Protein AF-A0A4U7MXR4-F1 (afdb_monomer)

Radius of gyration: 29.47 Å; Cα contacts (8 Å, |Δi|>4): 189; chains: 1; bounding box: 68×46×87 Å

Mean predicted aligned error: 6.5 Å

Foldseek 3Di:
DQQPFAAPDAADDPVRLVVSLVVVVCVPDPPVRQVVCVVVVPPVSVVVVVVSVVSSVVNVVSNVLNVLLVLLVVLVVLLPDDQLQAWAAFDWDWDFPVDADPVRHTDIDIDGPDHTTHHDDQWDWDFDADPVPRDTPGIDIDGDVSNVVSVVSNVVSVVSNVPRDPVSVVD

Organism: NCBI:txid420403

Nearest PDB structures (foldseek):
  8woe-assembly1_BF  TM=2.562E-01  e=6.616E-01  Salmonella enterica subsp. enterica serovar Typhimurium str. LT2
  7ztb-assembly2_B  TM=1.987E-01  e=6.582E+00  Salmonella

pLDDT: mean 94.37, std 5.17, range [63.72, 98.75]

Sequence (171 aa):
MTIFIQKGDAPMSVRQAVKRGLRYFEAQKQQYLREAGLLTDDADYKAWAAQWLSDNAVNGANNQFNHQLAAYRAALARLAQYRSATGRALVTQERDTGALDDSGNPVTETVVVQPAIAPLPAEIEQAIILPETGAQTGTEMVANPAIVQDEAERAAAQAVIDATPPEVKAF

Solvent-accessible surface area (backbone atoms only — not comparable to full-atom values): 9842 Å² total; per-residue (Å²): 138,74,64,83,47,53,77,80,46,83,56,63,54,69,69,55,49,50,56,52,49,50,53,56,54,56,73,73,45,59,68,69,63,52,57,50,26,67,75,68,70,32,65,68,50,51,52,51,53,53,50,52,53,53,27,47,52,49,25,50,51,21,35,51,50,14,43,51,40,52,52,38,53,52,22,52,57,58,60,71,46,72,50,54,68,64,25,41,71,67,38,70,43,80,37,76,70,84,44,63,46,101,86,69,45,77,37,66,44,81,40,79,78,38,77,59,39,77,44,51,65,71,53,40,82,41,77,40,63,41,87,93,75,66,46,74,81,52,69,45,81,40,72,25,64,69,40,57,48,49,53,52,55,42,50,53,26,50,53,48,52,70,71,49,53,68,77,53,76,74,106

Secondary structure (DSSP, 8-state):
------TTSPPPPHHHHHHHHHHHHHHHS-HHHHHHHHHTT-HHHHHHHHHHHHHHHHHHHHHHHHHHHHHHHHHHHHHHSPPTTT-B--EEEEEEEEEE-TTSPEEEEEEEEE--BPPPPSEEEEEEE-TTT--EEEEEEEE-HHHHHHHHHHHHHHHHHHHS-HHHHT-

Structure (mmCIF, N/CA/C/O backbone):
data_AF-A0A4U7MXR4-F1
#
_entry.id   AF-A0A4U7MXR4-F1
#
loop_
_atom_site.group_PDB
_atom_site.id
_atom_site.type_symbol
_atom_site.label_atom_id
_atom_site.label_alt_id
_atom_site.label_comp_id
_atom_site.label_asym_id
_atom_site.label_entity_id
_atom_site.label_seq_id
_atom_site.pdbx_PDB_ins_code
_atom_site.Cartn_x
_atom_site.Cartn_y
_atom_site.Cartn_z
_atom_site.occupancy
_atom_site.B_iso_or_equiv
_atom_site.auth_seq_id
_atom_site.auth_comp_id
_atom_site.auth_asym_id
_atom_site.auth_atom_id
_atom_site.pdbx_PDB_model_num
ATOM 1 N N . MET A 1 1 ? 20.725 7.455 -22.707 1.00 63.72 1 MET A N 1
ATOM 2 C CA . MET A 1 1 ? 20.160 6.695 -21.573 1.00 63.72 1 MET A CA 1
ATOM 3 C C . MET A 1 1 ? 18.661 6.941 -21.526 1.00 63.72 1 MET A C 1
ATOM 5 O O . MET A 1 1 ? 18.248 8.094 -21.575 1.00 63.72 1 MET A O 1
ATOM 9 N N . THR A 1 2 ? 17.861 5.878 -21.536 1.00 85.38 2 THR A N 1
ATOM 10 C CA . THR A 1 2 ? 16.385 5.897 -21.645 1.00 85.38 2 THR A CA 1
ATOM 11 C C . THR A 1 2 ? 15.703 5.319 -20.412 1.00 85.38 2 THR A C 1
ATOM 13 O O . THR A 1 2 ? 14.502 5.074 -20.409 1.00 85.38 2 THR A O 1
ATOM 16 N N . ILE A 1 3 ? 16.456 5.142 -19.329 1.00 94.25 3 ILE A N 1
ATOM 17 C CA . ILE A 1 3 ? 15.901 4.803 -18.024 1.00 94.25 3 ILE A CA 1
ATOM 18 C C . ILE A 1 3 ? 15.203 6.053 -17.474 1.00 94.25 3 ILE A C 1
ATOM 20 O O . ILE A 1 3 ? 15.847 7.059 -17.179 1.00 94.25 3 ILE A O 1
ATOM 24 N N . PHE A 1 4 ? 13.878 6.002 -17.377 1.00 94.62 4 PHE A N 1
ATOM 25 C CA . PHE A 1 4 ? 13.016 7.107 -16.949 1.00 94.62 4 PHE A CA 1
ATOM 26 C C . PHE A 1 4 ? 12.129 6.761 -15.747 1.00 94.62 4 PHE A C 1
ATOM 28 O O . PHE A 1 4 ? 11.373 7.624 -15.294 1.00 94.62 4 PHE A O 1
ATOM 35 N N . ILE A 1 5 ? 12.201 5.522 -15.256 1.00 97.00 5 ILE A N 1
ATOM 36 C CA . ILE A 1 5 ? 11.582 5.076 -14.005 1.00 97.00 5 ILE A CA 1
ATOM 37 C C . ILE A 1 5 ? 12.710 4.677 -13.060 1.00 97.00 5 ILE A C 1
ATOM 39 O O . ILE A 1 5 ? 13.527 3.828 -13.415 1.00 97.00 5 ILE A O 1
ATOM 43 N N . GLN A 1 6 ? 12.752 5.274 -11.874 1.00 97.44 6 GLN A N 1
ATOM 44 C CA . GLN A 1 6 ? 13.706 4.948 -10.816 1.00 97.44 6 GLN A CA 1
ATOM 45 C C . GLN A 1 6 ? 13.007 4.205 -9.672 1.00 97.44 6 GLN A C 1
ATOM 47 O O . GLN A 1 6 ? 11.794 4.329 -9.487 1.00 97.44 6 GLN A O 1
ATOM 52 N N . LYS A 1 7 ? 13.764 3.420 -8.894 1.00 97.88 7 LYS A N 1
ATOM 53 C CA . LYS A 1 7 ? 13.247 2.824 -7.652 1.00 97.88 7 LYS A CA 1
ATOM 54 C C . LYS A 1 7 ? 12.862 3.941 -6.671 1.00 97.88 7 LYS A C 1
ATOM 56 O O . LYS A 1 7 ? 13.639 4.867 -6.460 1.00 97.88 7 LYS A O 1
ATOM 61 N N . GLY A 1 8 ? 11.674 3.845 -6.083 1.00 96.81 8 GLY A N 1
ATOM 62 C CA . GLY A 1 8 ? 11.098 4.851 -5.188 1.00 96.81 8 GLY A CA 1
ATOM 63 C C . GLY A 1 8 ? 10.146 5.847 -5.854 1.00 96.81 8 GLY A C 1
ATOM 64 O O . GLY A 1 8 ? 9.440 6.554 -5.135 1.00 96.81 8 GLY A O 1
ATOM 65 N N . ASP A 1 9 ? 10.077 5.886 -7.189 1.00 97.81 9 ASP A N 1
ATOM 66 C CA . ASP A 1 9 ? 9.072 6.689 -7.892 1.00 97.81 9 ASP A CA 1
ATOM 67 C C . ASP A 1 9 ? 7.648 6.180 -7.603 1.00 97.81 9 ASP A C 1
ATOM 69 O O . ASP A 1 9 ? 7.425 5.023 -7.235 1.00 97.81 9 ASP A O 1
ATOM 73 N N . ALA A 1 10 ? 6.649 7.033 -7.847 1.00 97.25 10 ALA A N 1
ATOM 74 C CA . ALA A 1 10 ? 5.262 6.585 -7.867 1.00 97.25 10 ALA A CA 1
ATOM 75 C C . ALA A 1 10 ? 5.063 5.517 -8.967 1.00 97.25 10 ALA A C 1
ATOM 77 O O . ALA A 1 10 ? 5.505 5.723 -10.105 1.00 97.25 10 ALA A O 1
ATOM 78 N N . PRO A 1 11 ? 4.388 4.391 -8.669 1.00 97.50 11 PRO A N 1
ATOM 79 C CA . PRO A 1 11 ? 4.176 3.340 -9.651 1.00 97.50 11 PRO A CA 1
ATOM 80 C C . PRO A 1 11 ? 3.327 3.840 -10.823 1.00 97.50 11 PRO A C 1
ATOM 82 O O . PRO A 1 11 ? 2.319 4.527 -10.651 1.00 97.50 11 PRO A O 1
ATOM 85 N N . MET A 1 12 ? 3.718 3.462 -12.036 1.00 97.62 12 MET A N 1
ATOM 86 C CA . MET A 1 12 ? 3.007 3.804 -13.263 1.00 97.62 12 MET A CA 1
ATOM 87 C C . MET A 1 12 ? 2.163 2.621 -13.738 1.00 97.62 12 MET A C 1
ATOM 89 O O . MET A 1 12 ? 2.590 1.462 -13.693 1.00 97.62 12 MET A O 1
ATOM 93 N N . SER A 1 13 ? 0.979 2.902 -14.282 1.00 97.12 13 SER A N 1
ATOM 94 C CA . SER A 1 13 ? 0.257 1.909 -15.084 1.00 97.12 13 SER A CA 1
ATOM 95 C C . SER A 1 13 ? 1.034 1.574 -16.361 1.00 97.12 13 SER A C 1
ATOM 97 O O . SER A 1 13 ? 1.795 2.398 -16.879 1.00 97.12 13 SER A O 1
ATOM 99 N N . VAL A 1 14 ? 0.773 0.395 -16.933 1.00 93.12 14 VAL A N 1
ATOM 100 C CA . VAL A 1 14 ? 1.383 -0.045 -18.202 1.00 93.12 14 VAL A CA 1
ATOM 101 C C . VAL A 1 14 ? 1.190 1.004 -19.300 1.00 93.12 14 VAL A C 1
ATOM 103 O O . VAL A 1 14 ? 2.143 1.380 -19.976 1.00 93.12 14 VAL A O 1
ATOM 106 N N . ARG A 1 15 ? -0.021 1.561 -19.434 1.00 96.31 15 ARG A N 1
ATOM 107 C CA . ARG A 1 15 ? -0.318 2.594 -20.438 1.00 96.31 15 ARG A CA 1
ATOM 108 C C . ARG A 1 15 ? 0.520 3.857 -20.235 1.00 96.31 15 ARG A C 1
ATOM 110 O O . ARG A 1 15 ? 1.004 4.427 -21.211 1.00 96.31 15 ARG A O 1
ATOM 117 N N . GLN A 1 16 ? 0.683 4.313 -18.993 1.00 97.12 16 GLN A N 1
ATOM 118 C CA . GLN A 1 16 ? 1.499 5.493 -18.699 1.00 97.12 16 GLN A CA 1
ATOM 119 C C . GLN A 1 16 ? 2.979 5.228 -18.996 1.00 97.12 16 GLN A C 1
ATOM 121 O O . GLN A 1 16 ? 3.623 6.074 -19.617 1.00 97.12 16 GLN A O 1
ATOM 126 N N . ALA A 1 17 ? 3.500 4.063 -18.597 1.00 95.31 17 ALA A N 1
ATOM 127 C CA . ALA A 1 17 ? 4.885 3.673 -18.853 1.00 95.31 17 ALA A CA 1
ATOM 128 C C . ALA A 1 17 ? 5.168 3.576 -20.361 1.00 95.31 17 ALA A C 1
ATOM 130 O O . ALA A 1 17 ? 6.127 4.178 -20.836 1.00 95.31 17 ALA A O 1
ATOM 131 N N . VAL A 1 18 ? 4.279 2.932 -21.130 1.00 92.81 18 VAL A N 1
ATOM 132 C CA . VAL A 1 18 ? 4.374 2.840 -22.598 1.00 92.81 18 VAL A CA 1
ATOM 133 C C . VAL A 1 18 ? 4.332 4.222 -23.239 1.00 92.81 18 VAL A C 1
ATOM 135 O O . VAL A 1 18 ? 5.204 4.556 -24.033 1.00 92.81 18 VAL A O 1
ATOM 138 N N . LYS A 1 19 ? 3.362 5.067 -22.867 1.00 95.25 19 LYS A N 1
ATOM 139 C CA . LYS A 1 19 ? 3.251 6.428 -23.414 1.00 95.25 19 LYS A CA 1
ATOM 140 C C . LYS A 1 19 ? 4.506 7.256 -23.137 1.00 95.25 19 LYS A C 1
ATOM 142 O O . LYS A 1 19 ? 4.942 8.016 -23.997 1.00 95.25 19 LYS A O 1
ATOM 147 N N . ARG A 1 20 ? 5.080 7.136 -21.938 1.00 94.38 20 ARG A N 1
ATOM 148 C CA . ARG A 1 20 ? 6.315 7.837 -21.573 1.00 94.38 20 ARG A CA 1
ATOM 149 C C . ARG A 1 20 ? 7.511 7.283 -22.346 1.00 94.38 20 ARG A C 1
ATOM 151 O O . ARG A 1 20 ? 8.253 8.077 -22.912 1.00 94.38 20 ARG A O 1
ATOM 158 N N . GLY A 1 21 ? 7.639 5.961 -22.451 1.00 92.31 21 GLY A N 1
ATOM 159 C CA . GLY A 1 21 ? 8.667 5.304 -23.258 1.00 92.31 21 GLY A CA 1
ATOM 160 C C . GLY A 1 21 ? 8.615 5.721 -24.726 1.00 92.31 21 GLY A C 1
ATOM 161 O O . GLY A 1 21 ? 9.631 6.128 -25.273 1.00 92.31 21 GLY A O 1
ATOM 162 N N . LEU A 1 22 ? 7.431 5.744 -25.344 1.00 90.12 22 LEU A N 1
ATOM 163 C CA . LEU A 1 22 ? 7.263 6.204 -26.728 1.00 90.12 22 LEU A CA 1
ATOM 164 C C . LEU A 1 22 ? 7.732 7.650 -26.926 1.00 90.12 22 LEU A C 1
ATOM 166 O O . LEU A 1 22 ? 8.431 7.931 -27.891 1.00 90.12 22 LEU A O 1
ATOM 170 N N . ARG A 1 23 ? 7.460 8.553 -25.977 1.00 90.75 23 ARG A N 1
ATOM 171 C CA . ARG A 1 23 ? 7.979 9.931 -26.050 1.00 90.75 23 ARG A CA 1
ATOM 172 C C . ARG A 1 23 ? 9.507 9.982 -26.037 1.00 90.75 23 ARG A C 1
ATOM 174 O O . ARG A 1 23 ? 10.090 10.745 -26.799 1.00 90.75 23 ARG A O 1
ATOM 181 N N . TYR A 1 24 ? 10.163 9.182 -25.192 1.00 89.88 24 TYR A N 1
ATOM 182 C CA . TYR A 1 24 ? 11.629 9.094 -25.195 1.00 89.88 24 TYR A CA 1
ATOM 183 C C . TYR A 1 24 ? 12.157 8.482 -26.501 1.00 89.88 24 TYR A C 1
ATOM 185 O O . TYR A 1 24 ? 13.173 8.942 -27.016 1.00 89.88 24 TYR A O 1
ATOM 193 N N . PHE A 1 25 ? 11.455 7.492 -27.056 1.00 87.25 25 PHE A N 1
ATOM 194 C CA . PHE A 1 25 ? 11.813 6.834 -28.314 1.00 87.25 25 PHE A CA 1
ATOM 195 C C . PHE A 1 25 ? 11.765 7.811 -29.490 1.00 87.25 25 PHE A C 1
ATOM 197 O O . PHE A 1 25 ? 12.704 7.900 -30.283 1.00 87.25 25 PHE A O 1
ATOM 204 N N . GLU A 1 26 ? 10.673 8.570 -29.574 1.00 87.12 26 GLU A N 1
ATOM 205 C CA . GLU A 1 26 ? 10.436 9.588 -30.594 1.00 87.12 26 GLU A CA 1
ATOM 206 C C . GLU A 1 26 ? 11.423 10.754 -30.476 1.00 87.12 26 GLU A C 1
ATOM 208 O O . GLU A 1 26 ? 11.911 11.237 -31.494 1.00 87.12 26 GLU A O 1
ATOM 213 N N . ALA A 1 27 ? 11.770 11.169 -29.253 1.00 86.12 27 ALA A N 1
ATOM 214 C CA . ALA A 1 27 ? 12.699 12.272 -29.023 1.00 86.12 27 ALA A CA 1
ATOM 215 C C . ALA A 1 27 ? 14.157 11.939 -29.386 1.00 86.12 27 ALA A C 1
ATOM 217 O O . ALA A 1 27 ? 14.915 12.835 -29.750 1.00 86.12 27 ALA A O 1
ATOM 218 N N . GLN A 1 28 ? 14.576 10.676 -29.265 1.00 82.56 28 GLN A N 1
ATOM 219 C CA . GLN A 1 28 ? 15.989 10.308 -29.414 1.00 82.56 28 GLN A CA 1
ATOM 220 C C . GLN A 1 28 ? 16.436 10.032 -30.842 1.00 82.56 28 GLN A C 1
ATOM 222 O O . GLN A 1 28 ? 17.609 10.222 -31.158 1.00 82.56 28 GLN A O 1
ATOM 227 N N . LYS A 1 29 ? 15.537 9.562 -31.705 1.00 77.31 29 LYS A N 1
ATOM 228 C CA . LYS A 1 29 ? 15.878 9.283 -33.100 1.00 77.31 29 LYS A CA 1
ATOM 229 C C . LYS A 1 29 ? 14.722 9.721 -33.983 1.00 77.31 29 LYS A C 1
ATOM 231 O O . LYS A 1 29 ? 13.568 9.431 -33.688 1.00 77.31 29 LYS A O 1
ATOM 236 N N . GLN A 1 30 ? 15.017 10.431 -35.066 1.00 80.69 30 GLN A N 1
ATOM 237 C CA . GLN A 1 30 ? 13.989 10.794 -36.040 1.00 80.69 30 GLN A CA 1
ATOM 238 C C . GLN A 1 30 ? 13.448 9.528 -36.711 1.00 80.69 30 GLN A C 1
ATOM 240 O O . GLN A 1 30 ? 14.197 8.573 -36.923 1.00 80.69 30 GLN A O 1
ATOM 245 N N . GLN A 1 31 ? 12.158 9.508 -37.050 1.00 80.44 31 GLN A N 1
ATOM 246 C CA . GLN A 1 31 ? 11.506 8.313 -37.596 1.00 80.44 31 GLN A CA 1
ATOM 247 C C . GLN A 1 31 ? 12.206 7.776 -38.848 1.00 80.44 31 GLN A C 1
ATOM 249 O O . GLN A 1 31 ? 12.525 6.589 -38.896 1.00 80.44 31 GLN A O 1
ATOM 254 N N . TYR A 1 32 ? 12.542 8.657 -39.791 1.00 76.50 32 TYR A N 1
ATOM 255 C CA . TYR A 1 32 ? 13.205 8.270 -41.037 1.00 76.50 32 TYR A CA 1
ATOM 256 C C . TYR A 1 32 ? 14.579 7.613 -40.809 1.00 76.50 32 TYR A C 1
ATOM 258 O O . TYR A 1 32 ? 14.940 6.693 -41.532 1.00 76.50 32 TYR A O 1
ATOM 266 N N . LEU A 1 33 ? 15.330 8.015 -39.772 1.00 81.56 33 LEU A N 1
ATOM 267 C CA . LEU A 1 33 ? 16.626 7.405 -39.435 1.00 81.56 33 LEU A CA 1
ATOM 268 C C . LEU A 1 33 ? 16.475 5.985 -38.879 1.00 81.56 33 LEU A C 1
ATOM 270 O O . LEU A 1 33 ? 17.395 5.179 -38.995 1.00 81.56 33 LEU A O 1
ATOM 274 N N . ARG A 1 34 ? 15.339 5.677 -38.244 1.00 83.62 34 ARG A N 1
ATOM 275 C CA . ARG A 1 34 ? 15.050 4.324 -37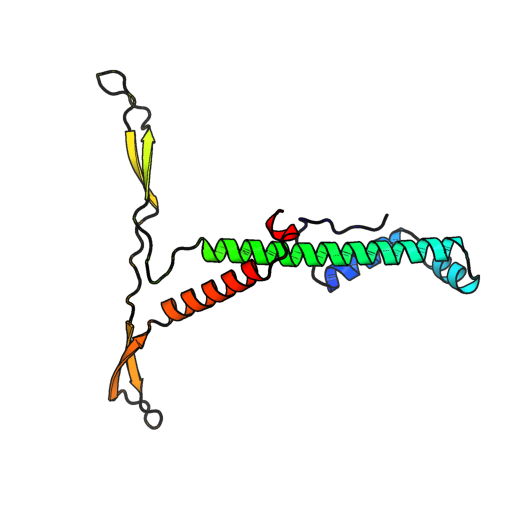.755 1.00 83.62 34 ARG A CA 1
ATOM 276 C C . ARG A 1 34 ? 14.653 3.400 -38.896 1.00 83.62 34 ARG A C 1
ATOM 278 O O . ARG A 1 34 ? 15.173 2.297 -38.991 1.00 83.62 34 ARG A O 1
ATOM 285 N N . GLU A 1 35 ? 13.757 3.868 -39.759 1.00 83.38 35 GLU A N 1
ATOM 286 C CA . GLU A 1 35 ? 13.304 3.118 -40.934 1.00 83.38 35 GLU A CA 1
ATOM 287 C C . GLU A 1 35 ? 14.463 2.864 -41.905 1.00 83.38 35 GLU A C 1
ATOM 289 O O . GLU A 1 35 ? 14.654 1.731 -42.340 1.00 83.38 35 GLU A O 1
ATOM 294 N N . ALA A 1 36 ? 15.300 3.876 -42.161 1.00 84.69 36 ALA A N 1
ATOM 295 C CA . ALA A 1 36 ? 16.510 3.717 -42.963 1.00 84.69 36 ALA A CA 1
ATOM 296 C C . ALA A 1 36 ? 17.478 2.703 -42.336 1.00 84.69 36 ALA A C 1
ATOM 298 O O . ALA A 1 36 ? 17.894 1.775 -43.020 1.00 84.69 36 ALA A O 1
ATOM 299 N N . GLY A 1 37 ? 17.769 2.819 -41.034 1.00 84.06 37 GLY A N 1
ATOM 300 C CA . GLY A 1 37 ? 18.674 1.894 -40.344 1.00 84.06 37 GLY A CA 1
ATOM 301 C C . GLY A 1 37 ? 18.196 0.437 -40.348 1.00 84.06 37 GLY A C 1
ATOM 302 O O . GLY A 1 37 ? 19.020 -0.472 -40.433 1.00 84.06 37 GLY A O 1
ATOM 303 N N . LEU A 1 38 ? 16.877 0.205 -40.315 1.00 83.25 38 LEU A N 1
ATOM 304 C CA . LEU A 1 38 ? 16.283 -1.129 -40.477 1.00 83.25 38 LEU A CA 1
ATOM 305 C C . LEU A 1 38 ? 16.482 -1.689 -41.890 1.00 83.25 38 LEU A C 1
ATOM 307 O O . LEU A 1 38 ? 16.747 -2.878 -42.039 1.00 83.25 38 LEU A O 1
ATOM 311 N N . LEU A 1 39 ? 16.347 -0.848 -42.915 1.00 88.62 39 LEU A N 1
ATOM 312 C CA . LEU A 1 39 ? 16.489 -1.252 -44.315 1.00 88.62 39 LEU A CA 1
ATOM 313 C C . LEU A 1 39 ? 17.950 -1.494 -44.712 1.00 88.62 39 LEU A C 1
ATOM 315 O O . LEU A 1 39 ? 18.218 -2.359 -45.542 1.00 88.62 39 LEU A O 1
ATOM 319 N N . THR A 1 40 ? 18.887 -0.736 -44.140 1.00 90.19 40 THR A N 1
ATOM 320 C CA . THR A 1 40 ? 20.317 -0.796 -44.486 1.00 90.19 40 THR A CA 1
ATOM 321 C C . THR A 1 40 ? 21.142 -1.685 -43.563 1.00 90.19 40 THR A C 1
ATOM 323 O O . THR A 1 40 ? 22.359 -1.735 -43.713 1.00 90.19 40 THR A O 1
ATOM 326 N N . ASP A 1 41 ? 20.506 -2.364 -42.608 1.00 86.62 41 ASP A N 1
ATOM 327 C CA . ASP A 1 41 ? 21.177 -3.204 -41.611 1.00 86.62 41 ASP A CA 1
ATOM 328 C C . ASP A 1 41 ? 22.241 -2.452 -40.779 1.00 86.62 41 ASP A C 1
ATOM 330 O O . ASP A 1 41 ? 23.269 -3.003 -40.389 1.00 86.62 41 ASP A O 1
ATOM 334 N N . ASP A 1 42 ? 21.984 -1.170 -40.502 1.00 92.00 42 ASP A N 1
ATOM 335 C CA . ASP A 1 42 ? 22.947 -0.240 -39.905 1.00 92.00 42 ASP A CA 1
ATOM 336 C C . ASP A 1 42 ? 23.386 -0.669 -38.490 1.00 92.00 42 ASP A C 1
ATOM 338 O O . ASP A 1 42 ? 22.565 -0.876 -37.587 1.00 92.00 42 ASP A O 1
ATOM 342 N N . ALA A 1 43 ? 24.702 -0.793 -38.284 1.00 91.75 43 ALA A N 1
ATOM 343 C CA . ALA A 1 43 ? 25.275 -1.295 -37.035 1.00 91.75 43 ALA A CA 1
ATOM 344 C C . ALA A 1 43 ? 25.002 -0.359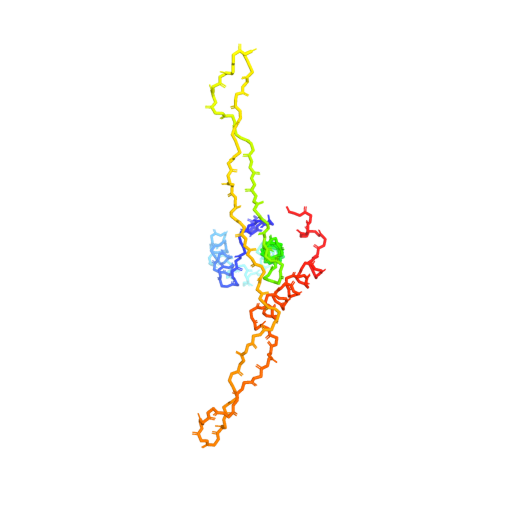 -35.845 1.00 91.75 43 ALA A C 1
ATOM 346 O O . ALA A 1 43 ? 24.666 -0.830 -34.754 1.00 91.75 43 ALA A O 1
ATOM 347 N N . ASP A 1 44 ? 25.066 0.957 -36.062 1.00 88.12 44 ASP A N 1
ATOM 348 C CA . ASP A 1 44 ? 24.807 1.959 -35.024 1.00 88.12 44 ASP A CA 1
ATOM 349 C C . ASP A 1 44 ? 23.329 1.966 -34.614 1.00 88.12 44 ASP A C 1
ATOM 351 O O . ASP A 1 44 ? 22.989 2.075 -33.431 1.00 88.12 44 ASP A O 1
ATOM 355 N N . TYR A 1 45 ? 22.418 1.800 -35.576 1.00 88.12 45 TYR A N 1
ATOM 356 C CA . TYR A 1 45 ? 20.998 1.614 -35.307 1.00 88.12 45 TYR A CA 1
ATOM 357 C C . TYR A 1 45 ? 20.733 0.356 -34.483 1.00 88.12 45 TYR A C 1
ATOM 359 O O . TYR A 1 45 ? 20.002 0.439 -33.493 1.00 88.12 45 TYR A O 1
ATOM 367 N N . LYS A 1 46 ? 21.340 -0.782 -34.836 1.00 90.50 46 LYS A N 1
ATOM 368 C CA . LYS A 1 46 ? 21.201 -2.023 -34.061 1.00 90.50 46 LYS A CA 1
ATOM 369 C C . LYS A 1 46 ? 21.720 -1.871 -32.635 1.00 90.50 46 LYS A C 1
ATOM 371 O O . LYS A 1 46 ? 21.032 -2.285 -31.704 1.00 90.50 46 LYS A O 1
ATOM 376 N N . ALA A 1 47 ? 22.886 -1.250 -32.455 1.00 91.31 47 ALA A N 1
ATOM 377 C CA . ALA A 1 47 ? 23.460 -1.000 -31.135 1.00 91.31 47 ALA A CA 1
ATOM 378 C C . ALA A 1 47 ? 22.546 -0.103 -30.284 1.00 91.31 47 ALA A C 1
ATOM 380 O O . ALA A 1 47 ? 22.244 -0.422 -29.133 1.00 91.31 47 ALA A O 1
ATOM 381 N N . TRP A 1 48 ? 22.027 0.979 -30.871 1.00 90.19 48 TRP A N 1
ATOM 382 C CA . TRP A 1 48 ? 21.055 1.848 -30.208 1.00 90.19 48 TRP A CA 1
ATOM 383 C C . TRP A 1 48 ? 19.759 1.107 -29.844 1.00 90.19 48 TRP A C 1
ATOM 385 O O . TRP A 1 48 ? 19.273 1.240 -28.721 1.00 90.19 48 TRP A O 1
ATOM 395 N N . ALA A 1 49 ? 19.207 0.303 -30.759 1.00 89.00 49 ALA A N 1
ATOM 396 C CA . ALA A 1 49 ? 17.982 -0.459 -30.524 1.00 89.00 49 ALA A CA 1
ATOM 397 C C . ALA A 1 49 ? 18.170 -1.518 -29.422 1.00 89.00 49 ALA A C 1
ATOM 399 O O . ALA A 1 49 ? 17.289 -1.694 -28.580 1.00 89.00 49 ALA A O 1
ATOM 400 N N . ALA A 1 50 ? 19.329 -2.180 -29.378 1.00 92.25 50 ALA A N 1
ATOM 401 C CA . ALA A 1 50 ? 19.678 -3.107 -28.307 1.00 92.25 50 ALA A CA 1
ATOM 402 C C . ALA A 1 50 ? 19.745 -2.397 -26.944 1.00 92.25 50 ALA A C 1
ATOM 404 O O . ALA A 1 50 ? 19.156 -2.874 -25.971 1.00 92.25 50 ALA A O 1
ATOM 405 N N . GLN A 1 51 ? 20.378 -1.219 -26.882 1.00 92.38 51 GLN A N 1
ATOM 406 C CA . GLN A 1 51 ? 20.414 -0.417 -25.657 1.00 92.38 51 GLN A CA 1
ATOM 407 C C . GLN A 1 51 ? 19.012 0.037 -25.228 1.00 92.38 51 GLN A C 1
ATOM 409 O O . GLN A 1 51 ? 18.684 -0.020 -24.045 1.00 92.38 51 GLN A O 1
ATOM 414 N N . TRP A 1 52 ? 18.164 0.444 -26.177 1.00 91.69 52 TRP A N 1
ATOM 415 C CA . TRP A 1 52 ? 16.774 0.827 -25.915 1.00 91.69 52 TRP A CA 1
ATOM 416 C C . TRP A 1 52 ? 15.975 -0.307 -25.255 1.00 91.69 52 TRP A C 1
ATOM 418 O O . TRP A 1 52 ? 15.246 -0.088 -24.286 1.00 91.69 52 TRP A O 1
ATOM 428 N N . LEU A 1 53 ? 16.124 -1.536 -25.757 1.00 92.62 53 LEU A N 1
ATOM 429 C CA . LEU A 1 53 ? 15.483 -2.716 -25.172 1.00 92.62 53 LEU A CA 1
ATOM 430 C C . LEU A 1 53 ? 16.007 -3.004 -23.760 1.00 92.62 53 LEU A C 1
ATOM 432 O O . LEU A 1 53 ? 15.206 -3.263 -22.860 1.00 92.62 53 LEU A O 1
ATOM 436 N N . SER A 1 54 ? 17.323 -2.902 -23.554 1.00 95.69 54 SER A N 1
ATOM 437 C CA . SER A 1 54 ? 17.953 -3.074 -22.240 1.00 95.69 54 SER A CA 1
ATOM 438 C C . SER A 1 54 ? 17.426 -2.064 -21.216 1.00 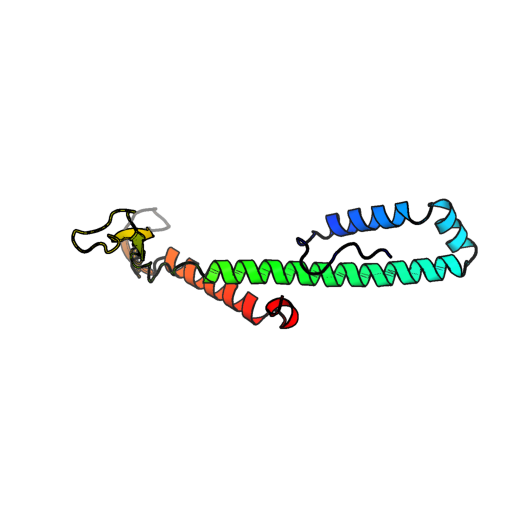95.69 54 SER A C 1
ATOM 440 O O . SER A 1 54 ? 16.985 -2.439 -20.131 1.00 95.69 54 SER A O 1
ATOM 442 N N . ASP A 1 55 ? 17.407 -0.779 -21.563 1.00 95.25 55 ASP A N 1
ATOM 443 C CA . ASP A 1 55 ? 16.912 0.281 -20.682 1.00 95.25 55 ASP A CA 1
ATOM 444 C C . ASP A 1 55 ? 15.414 0.112 -20.366 1.00 95.25 55 ASP A C 1
ATOM 446 O O . ASP A 1 55 ? 14.981 0.354 -19.238 1.00 95.25 55 ASP A O 1
ATOM 450 N N . ASN A 1 56 ? 14.604 -0.340 -21.331 1.00 93.81 56 ASN A N 1
ATOM 451 C CA . ASN A 1 56 ? 13.188 -0.624 -21.093 1.00 93.81 56 ASN A CA 1
ATOM 452 C C . ASN A 1 56 ? 12.962 -1.810 -20.155 1.00 93.81 56 ASN A C 1
ATOM 454 O O . ASN A 1 56 ? 12.020 -1.769 -19.361 1.00 93.81 56 ASN A O 1
ATOM 458 N N . ALA A 1 57 ? 13.820 -2.830 -20.199 1.00 95.81 57 ALA A N 1
ATOM 459 C CA . ALA A 1 57 ? 13.787 -3.907 -19.215 1.00 95.81 57 ALA A CA 1
ATOM 460 C C . ALA A 1 57 ? 14.055 -3.365 -17.799 1.00 95.81 57 ALA A C 1
ATOM 462 O O . ALA A 1 57 ? 13.327 -3.704 -16.865 1.00 95.81 57 ALA A O 1
ATOM 463 N N . VAL A 1 58 ? 15.018 -2.446 -17.652 1.00 97.38 58 VAL A N 1
ATOM 464 C CA . VAL A 1 58 ? 15.296 -1.763 -16.375 1.00 97.38 58 VAL A CA 1
ATOM 465 C C . VAL A 1 58 ? 14.107 -0.910 -15.921 1.00 97.38 58 VAL A C 1
ATOM 467 O O . VAL A 1 58 ? 13.703 -0.996 -14.764 1.00 97.38 58 VAL A O 1
ATOM 470 N N . ASN A 1 59 ? 13.489 -0.137 -16.820 1.00 97.25 59 ASN A N 1
ATOM 471 C CA . ASN A 1 59 ? 12.274 0.625 -16.506 1.00 97.25 59 ASN A CA 1
ATOM 472 C C . ASN A 1 59 ? 11.138 -0.287 -16.017 1.00 97.25 59 ASN A C 1
ATOM 474 O O . ASN A 1 59 ? 10.442 0.054 -15.061 1.00 97.25 59 ASN A O 1
ATOM 478 N N . GLY A 1 60 ? 10.958 -1.447 -16.656 1.00 96.88 60 GLY A N 1
ATOM 479 C CA . GLY A 1 60 ? 9.978 -2.453 -16.252 1.00 96.88 60 GLY A CA 1
ATOM 480 C C . GLY A 1 60 ? 10.243 -2.985 -14.845 1.00 96.88 60 GLY A C 1
ATOM 481 O O . GLY A 1 60 ? 9.342 -2.962 -14.006 1.00 96.88 60 GLY A O 1
ATOM 482 N N . ALA A 1 61 ? 11.487 -3.382 -14.567 1.00 97.81 61 ALA A N 1
ATOM 483 C CA . ALA A 1 61 ? 11.910 -3.859 -13.252 1.00 97.81 61 ALA A CA 1
ATOM 484 C C . ALA A 1 61 ? 11.731 -2.792 -12.157 1.00 97.81 61 ALA A C 1
ATOM 486 O O . ALA A 1 61 ? 11.165 -3.078 -11.102 1.00 97.81 61 ALA A O 1
ATOM 487 N N . ASN A 1 62 ? 12.130 -1.543 -12.420 1.00 98.19 62 ASN A N 1
ATOM 488 C CA . ASN A 1 62 ? 11.947 -0.439 -11.476 1.00 98.19 62 ASN A CA 1
ATOM 489 C C . ASN A 1 62 ? 10.462 -0.146 -11.226 1.00 98.19 62 ASN A C 1
ATOM 491 O O . ASN A 1 62 ? 10.061 0.075 -10.087 1.00 98.19 62 ASN A O 1
ATOM 495 N N . ASN A 1 63 ? 9.617 -0.198 -12.259 1.00 98.06 63 ASN A N 1
ATOM 496 C CA . ASN A 1 63 ? 8.182 -0.001 -12.078 1.00 98.06 63 ASN A CA 1
ATOM 497 C C . ASN A 1 63 ? 7.546 -1.131 -11.256 1.00 98.06 63 ASN A C 1
ATOM 499 O O . ASN A 1 63 ? 6.718 -0.861 -10.390 1.00 98.06 63 ASN A O 1
ATOM 503 N N . GLN A 1 64 ? 7.944 -2.387 -11.487 1.00 98.00 64 GLN A N 1
ATOM 504 C CA . GLN A 1 64 ? 7.504 -3.516 -10.666 1.00 98.00 64 GLN A CA 1
ATOM 505 C C . GLN A 1 64 ? 7.917 -3.334 -9.201 1.00 98.00 64 GLN A C 1
ATOM 507 O O . GLN A 1 64 ? 7.080 -3.496 -8.313 1.00 98.00 64 GLN A O 1
ATOM 512 N N . PHE A 1 65 ? 9.171 -2.947 -8.954 1.00 98.62 65 PHE A N 1
ATOM 513 C CA . PHE A 1 65 ? 9.660 -2.622 -7.616 1.00 98.62 65 PHE A CA 1
ATOM 514 C C . PHE A 1 65 ? 8.796 -1.535 -6.958 1.00 98.62 65 PHE A C 1
ATOM 516 O O . PHE A 1 65 ? 8.366 -1.692 -5.820 1.00 98.62 65 PHE A O 1
ATOM 523 N N . ASN A 1 66 ? 8.461 -0.466 -7.684 1.00 98.69 66 ASN A N 1
ATOM 524 C CA . ASN A 1 66 ? 7.640 0.628 -7.157 1.00 98.69 66 ASN A CA 1
ATOM 525 C C . ASN A 1 66 ? 6.205 0.195 -6.827 1.00 98.69 66 ASN A C 1
ATOM 527 O O . ASN A 1 66 ? 5.641 0.652 -5.834 1.00 98.69 66 ASN A O 1
ATOM 531 N N . HIS A 1 67 ? 5.613 -0.706 -7.620 1.00 98.50 67 HIS A N 1
ATOM 532 C CA . HIS A 1 67 ? 4.309 -1.304 -7.302 1.00 98.50 67 HIS A CA 1
ATOM 533 C C . HIS A 1 67 ? 4.372 -2.129 -6.016 1.00 98.50 67 HIS A C 1
ATOM 535 O O . HIS A 1 67 ? 3.516 -1.978 -5.146 1.00 98.50 67 HIS A O 1
ATOM 541 N N . GLN A 1 68 ? 5.408 -2.957 -5.865 1.00 98.69 68 GLN A N 1
ATOM 542 C CA . GLN A 1 68 ? 5.626 -3.747 -4.651 1.00 98.69 68 GLN A CA 1
ATOM 543 C C . GLN A 1 68 ? 5.849 -2.848 -3.430 1.00 98.69 68 GLN A C 1
ATOM 545 O O . GLN A 1 68 ? 5.244 -3.074 -2.386 1.00 98.69 68 GLN A O 1
ATOM 550 N N . LEU A 1 69 ? 6.651 -1.790 -3.570 1.00 98.69 69 LEU A N 1
ATOM 551 C CA . LEU A 1 69 ? 6.908 -0.819 -2.509 1.00 98.69 69 LEU A CA 1
ATOM 552 C C . LEU A 1 69 ? 5.634 -0.084 -2.079 1.00 98.69 69 LEU A C 1
ATOM 554 O O . LEU A 1 69 ? 5.383 0.078 -0.885 1.00 98.69 69 LEU A O 1
ATOM 558 N N . ALA A 1 70 ? 4.809 0.345 -3.037 1.00 98.62 70 ALA A N 1
ATOM 559 C CA . ALA A 1 70 ? 3.535 0.991 -2.745 1.00 98.62 70 ALA A CA 1
ATOM 560 C C . ALA A 1 70 ? 2.574 0.043 -2.009 1.00 98.62 70 ALA A C 1
ATOM 562 O O . ALA A 1 70 ? 1.983 0.436 -1.002 1.00 98.62 70 ALA A O 1
ATOM 563 N N . ALA A 1 71 ? 2.463 -1.211 -2.460 1.00 98.69 71 ALA A N 1
ATOM 564 C CA . ALA A 1 71 ? 1.643 -2.229 -1.805 1.00 98.69 71 ALA A CA 1
ATOM 565 C C . ALA A 1 71 ? 2.142 -2.549 -0.386 1.00 98.69 71 ALA A C 1
ATOM 567 O O . ALA A 1 71 ? 1.345 -2.605 0.549 1.00 98.69 71 ALA A O 1
ATOM 568 N N . TYR A 1 72 ? 3.457 -2.681 -0.204 1.00 98.75 72 TYR A N 1
ATOM 569 C CA . TYR A 1 72 ? 4.083 -2.907 1.098 1.00 98.75 72 TYR A CA 1
ATOM 570 C C . TYR A 1 72 ? 3.783 -1.770 2.084 1.00 98.75 72 TYR A C 1
ATOM 572 O O . TYR A 1 72 ? 3.334 -2.016 3.204 1.00 98.75 72 TYR A O 1
ATOM 580 N N . ARG A 1 73 ? 3.949 -0.512 1.659 1.00 98.50 73 ARG A N 1
ATOM 581 C CA . ARG A 1 73 ? 3.637 0.664 2.490 1.00 98.50 73 ARG A CA 1
ATOM 582 C C . ARG A 1 73 ? 2.152 0.746 2.840 1.00 98.50 73 ARG A C 1
ATOM 584 O O . ARG A 1 73 ? 1.819 1.056 3.982 1.00 98.50 73 ARG A O 1
ATOM 591 N N . ALA A 1 74 ? 1.266 0.429 1.896 1.00 98.56 74 ALA A N 1
ATOM 592 C CA . ALA A 1 74 ? -0.170 0.365 2.155 1.00 98.56 74 ALA A CA 1
ATOM 593 C C . ALA A 1 74 ? -0.521 -0.734 3.175 1.00 98.56 74 ALA A C 1
ATOM 595 O O . ALA A 1 74 ? -1.316 -0.497 4.084 1.00 98.56 74 ALA A O 1
ATOM 596 N N . ALA A 1 75 ? 0.113 -1.905 3.078 1.00 98.75 75 ALA A N 1
ATOM 597 C CA . ALA A 1 75 ? -0.070 -2.995 4.030 1.00 98.75 75 ALA A CA 1
ATOM 598 C C . ALA A 1 75 ? 0.412 -2.621 5.441 1.00 98.75 75 ALA A C 1
ATOM 600 O O . ALA A 1 75 ? -0.323 -2.814 6.409 1.00 98.75 75 ALA A O 1
ATOM 601 N N . LEU A 1 76 ? 1.596 -2.010 5.566 1.00 98.69 76 LEU A N 1
ATOM 602 C CA . LEU A 1 76 ? 2.085 -1.486 6.846 1.00 98.69 76 LEU A CA 1
ATOM 603 C C . LEU A 1 76 ? 1.110 -0.469 7.448 1.00 98.69 76 LEU A C 1
ATOM 605 O O . LEU A 1 76 ? 0.764 -0.572 8.625 1.00 98.69 76 LEU A O 1
ATOM 609 N N . ALA A 1 77 ? 0.620 0.475 6.640 1.00 98.50 77 ALA A N 1
ATOM 610 C CA . ALA A 1 77 ? -0.355 1.465 7.085 1.00 98.50 77 ALA A CA 1
ATOM 611 C C . ALA A 1 77 ? -1.664 0.811 7.556 1.00 98.50 77 ALA A C 1
ATOM 613 O O . ALA A 1 77 ? -2.217 1.222 8.575 1.00 98.50 77 ALA A O 1
ATOM 614 N N . ARG A 1 78 ? -2.135 -0.241 6.870 1.00 98.25 78 ARG A N 1
ATOM 615 C CA . ARG A 1 78 ? -3.327 -0.997 7.279 1.00 98.25 78 ARG A CA 1
ATOM 616 C C . ARG A 1 78 ? -3.131 -1.710 8.615 1.00 98.25 78 ARG A C 1
ATOM 618 O O . ARG A 1 78 ? -4.045 -1.716 9.438 1.00 98.25 78 ARG A O 1
ATOM 625 N N . LEU A 1 79 ? -1.955 -2.296 8.846 1.00 98.00 79 LEU A N 1
ATOM 626 C CA . LEU A 1 79 ? -1.642 -2.972 10.105 1.00 98.00 79 LEU A CA 1
ATOM 627 C C . LEU A 1 79 ? -1.391 -2.002 11.267 1.00 98.00 79 LEU A C 1
ATOM 629 O O . LEU A 1 79 ? -1.627 -2.385 12.412 1.00 98.00 79 LEU A O 1
ATOM 633 N N . ALA A 1 80 ? -0.942 -0.777 10.989 1.00 97.38 80 ALA A N 1
ATOM 634 C CA . ALA A 1 80 ? -0.731 0.262 11.995 1.00 97.38 80 ALA A CA 1
ATOM 635 C C . ALA A 1 80 ? -2.043 0.835 12.565 1.00 97.38 80 ALA A C 1
ATOM 637 O O . ALA A 1 80 ? -2.034 1.457 13.627 1.00 97.38 80 ALA A O 1
ATOM 638 N N . GLN A 1 81 ? -3.171 0.632 11.880 1.00 96.38 81 GLN A N 1
ATOM 639 C CA . GLN A 1 81 ? -4.487 0.983 12.409 1.00 96.38 81 GLN A CA 1
ATOM 640 C C . GLN A 1 81 ? -4.858 0.082 13.594 1.00 96.38 81 GLN A C 1
ATOM 642 O O . GLN A 1 81 ? -4.443 -1.080 13.679 1.00 96.38 81 GLN A O 1
ATOM 647 N N . TYR A 1 82 ? -5.656 0.627 14.514 1.00 95.25 82 TYR A N 1
ATOM 648 C CA . TYR A 1 82 ? -6.176 -0.139 15.643 1.00 95.25 82 TYR A CA 1
ATOM 649 C C . TYR A 1 82 ? -7.068 -1.286 15.146 1.00 95.25 82 TYR A C 1
ATOM 651 O O . TYR A 1 82 ? -7.691 -1.186 14.091 1.00 95.25 82 TYR A O 1
ATOM 659 N N . ARG A 1 83 ? -7.128 -2.379 15.911 1.00 97.12 83 ARG A N 1
ATOM 660 C CA . ARG A 1 83 ? -8.014 -3.512 15.614 1.00 97.12 83 ARG A CA 1
ATOM 661 C C . ARG A 1 83 ? -9.410 -3.226 16.138 1.00 97.12 83 ARG A C 1
ATOM 663 O O . ARG A 1 83 ? -9.546 -2.851 17.305 1.00 97.12 83 ARG A O 1
ATOM 670 N N . SER A 1 84 ? -10.442 -3.473 15.341 1.00 97.19 84 SER A N 1
ATOM 671 C CA . SER A 1 84 ? -11.831 -3.197 15.731 1.00 97.19 84 SER A CA 1
ATOM 672 C C . SER A 1 84 ? -12.265 -3.981 16.975 1.00 97.19 84 SER A C 1
ATOM 674 O O . SER A 1 84 ? -12.970 -3.440 17.823 1.00 97.19 84 SER A O 1
ATOM 676 N N . ALA A 1 85 ? -11.778 -5.215 17.136 1.00 96.62 85 ALA A N 1
ATOM 677 C CA . ALA A 1 85 ? -12.046 -6.059 18.306 1.00 96.62 85 ALA A CA 1
ATOM 678 C C . ALA A 1 85 ? -11.360 -5.585 19.601 1.00 96.62 85 ALA A C 1
ATOM 680 O O . ALA A 1 85 ? -11.723 -6.020 20.689 1.00 96.62 85 ALA A O 1
ATOM 681 N N . THR A 1 86 ? -10.343 -4.725 19.506 1.00 96.81 86 THR A N 1
ATOM 682 C CA . THR A 1 86 ? -9.577 -4.234 20.667 1.00 96.81 86 THR A CA 1
ATOM 683 C C . THR A 1 86 ? -9.885 -2.772 20.978 1.00 96.81 86 THR A C 1
ATOM 685 O O . THR A 1 86 ? -9.859 -2.370 22.139 1.00 96.81 86 THR A O 1
ATOM 688 N N . GLY A 1 87 ? -10.189 -1.973 19.955 1.00 95.44 87 GLY A N 1
ATOM 689 C CA . GLY A 1 87 ? -10.290 -0.527 20.090 1.00 95.44 87 GLY A CA 1
ATOM 690 C C . GLY A 1 87 ? -8.920 0.118 20.320 1.00 95.44 87 GLY A C 1
ATOM 691 O O . GLY A 1 87 ? -7.880 -0.403 19.907 1.00 95.44 87 GLY A O 1
ATOM 692 N N . ARG A 1 88 ? -8.914 1.279 20.973 1.00 96.44 88 ARG A N 1
ATOM 693 C CA . ARG A 1 88 ? -7.707 2.048 21.300 1.00 96.44 88 ARG A CA 1
ATOM 694 C C . ARG A 1 88 ? -7.890 2.741 22.645 1.00 96.44 88 ARG A C 1
ATOM 696 O O . ARG A 1 88 ? -8.908 3.387 22.870 1.00 96.44 88 ARG A O 1
ATOM 703 N N . ALA A 1 89 ? -6.893 2.666 23.519 1.00 95.19 89 ALA A N 1
ATOM 704 C CA . ALA A 1 89 ? -6.900 3.429 24.764 1.00 95.19 89 ALA A CA 1
ATOM 705 C C . ALA A 1 89 ? -6.802 4.949 24.51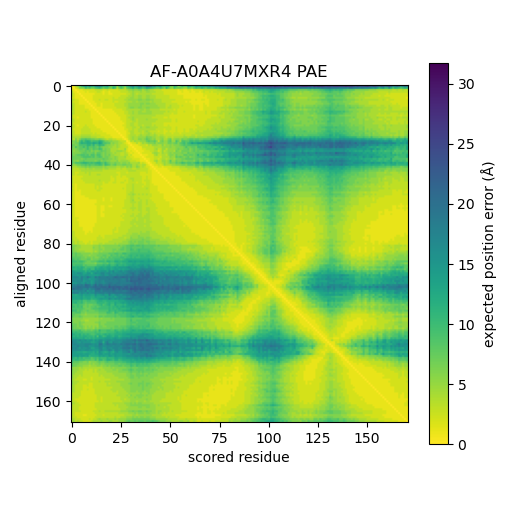2 1.00 95.19 89 ALA A C 1
ATOM 707 O O . ALA A 1 89 ? -6.399 5.397 23.437 1.00 95.19 89 ALA A O 1
ATOM 708 N N . LEU A 1 90 ? -7.167 5.743 25.521 1.00 95.81 90 LEU A N 1
ATOM 709 C CA . LEU A 1 90 ? -6.912 7.184 25.533 1.00 95.81 90 LEU A CA 1
ATOM 710 C C . LEU A 1 90 ? -5.400 7.427 25.448 1.00 95.81 90 LEU A C 1
ATOM 712 O O . LEU A 1 90 ? -4.646 6.835 26.218 1.00 95.81 90 LEU A O 1
ATOM 716 N N . VAL A 1 91 ? -4.964 8.305 24.547 1.00 95.81 91 VAL A N 1
ATOM 717 C CA . VAL A 1 91 ? -3.565 8.739 24.476 1.00 95.81 91 VAL A CA 1
ATOM 718 C C . VAL A 1 91 ? -3.484 10.168 24.979 1.00 95.81 91 VAL A C 1
ATOM 720 O O . VAL A 1 91 ? -4.098 11.074 24.406 1.00 95.81 91 VAL A O 1
ATOM 723 N N . THR A 1 92 ? -2.710 10.359 26.039 1.00 96.88 92 THR A N 1
ATOM 724 C CA . THR A 1 92 ? -2.413 11.663 26.623 1.00 96.88 92 THR A CA 1
ATOM 725 C C . THR A 1 92 ? -0.941 12.016 26.444 1.00 96.88 92 THR A C 1
ATOM 727 O O . THR A 1 92 ? -0.096 11.145 26.233 1.00 96.88 92 THR A O 1
ATOM 730 N N . GLN A 1 93 ? -0.641 13.307 26.500 1.00 95.44 93 GLN A N 1
ATOM 731 C CA . GLN A 1 93 ? 0.710 13.842 26.446 1.00 95.44 93 GLN A CA 1
ATOM 732 C C . GLN A 1 93 ? 0.825 15.008 27.423 1.00 95.44 93 GLN A C 1
ATOM 734 O O . GLN A 1 93 ? -0.052 15.868 27.457 1.00 95.44 93 GLN A O 1
ATOM 739 N N . GLU A 1 94 ? 1.920 15.049 28.177 1.00 95.94 94 GLU A N 1
ATOM 740 C CA . GLU A 1 94 ? 2.272 16.214 28.986 1.00 95.94 94 GLU A CA 1
ATOM 741 C C . GLU A 1 94 ? 2.763 17.347 28.087 1.00 95.94 94 GLU A C 1
ATOM 743 O O . GLU A 1 94 ? 3.647 17.157 27.242 1.00 95.94 94 GLU A O 1
ATOM 748 N N . ARG A 1 95 ? 2.185 18.532 28.269 1.00 93.38 95 ARG A N 1
ATOM 749 C CA . ARG A 1 95 ? 2.536 19.746 27.543 1.00 93.38 95 ARG A CA 1
ATOM 750 C C . ARG A 1 95 ? 2.915 20.835 28.534 1.00 93.38 95 ARG A C 1
ATOM 752 O O . ARG A 1 95 ? 2.175 21.104 29.471 1.00 93.38 95 ARG A O 1
ATOM 759 N N . ASP A 1 96 ? 4.046 21.488 28.294 1.00 92.44 96 ASP A N 1
ATOM 760 C CA . ASP A 1 96 ? 4.401 22.699 29.029 1.00 92.44 96 ASP A CA 1
ATOM 761 C C . ASP A 1 96 ? 3.407 23.817 28.690 1.00 92.44 96 ASP A C 1
ATOM 763 O O . ASP A 1 96 ? 3.149 24.127 27.519 1.00 92.44 96 ASP A O 1
ATOM 767 N N . THR A 1 97 ? 2.830 24.398 29.732 1.00 89.75 97 THR A N 1
ATOM 768 C CA . THR A 1 97 ? 1.881 25.507 29.633 1.00 89.75 97 THR A CA 1
ATOM 769 C C . THR A 1 97 ? 2.587 26.840 29.367 1.00 89.75 97 THR A C 1
ATOM 771 O O . THR A 1 97 ? 1.941 27.808 28.964 1.00 89.75 97 THR A O 1
ATOM 774 N N . GLY A 1 98 ? 3.909 26.904 29.568 1.00 90.38 98 GLY A N 1
ATOM 775 C CA . GLY A 1 98 ? 4.706 28.130 29.520 1.00 90.38 98 GLY A CA 1
ATOM 776 C C . GLY A 1 98 ? 4.652 28.949 30.814 1.00 90.38 98 GLY A C 1
ATOM 777 O O . GLY A 1 98 ? 5.268 30.013 30.880 1.00 90.38 98 GLY A O 1
ATOM 778 N N . ALA A 1 99 ? 3.932 28.474 31.835 1.00 91.50 99 ALA A N 1
ATOM 779 C CA . ALA A 1 99 ? 3.943 29.048 33.174 1.00 91.50 99 ALA A CA 1
ATOM 780 C C . ALA A 1 99 ? 5.017 28.382 34.046 1.00 91.50 99 ALA A C 1
ATOM 782 O O . ALA A 1 99 ? 5.330 27.205 33.876 1.00 91.50 99 ALA A O 1
ATOM 783 N N . LEU A 1 100 ? 5.555 29.141 35.002 1.00 94.31 100 LEU A N 1
ATOM 784 C CA . LEU A 1 100 ? 6.408 28.615 36.067 1.00 94.31 100 LEU A CA 1
ATOM 785 C C . LEU A 1 100 ? 5.606 28.553 37.370 1.00 94.31 100 LEU A C 1
ATOM 787 O O . LEU A 1 100 ? 4.794 29.442 37.633 1.00 94.31 100 LEU A O 1
ATOM 791 N N . ASP A 1 101 ? 5.830 27.514 38.168 1.00 92.25 101 ASP A N 1
ATOM 792 C CA . ASP A 1 101 ? 5.306 27.413 39.526 1.00 92.25 101 ASP A CA 1
ATOM 793 C C . ASP A 1 101 ? 6.057 28.354 40.488 1.00 92.25 101 ASP A C 1
ATOM 795 O O . ASP A 1 101 ? 7.056 28.987 40.132 1.00 92.25 101 ASP A O 1
ATOM 799 N N . ASP A 1 102 ? 5.599 28.428 41.739 1.00 91.25 102 ASP A N 1
ATOM 800 C CA . ASP A 1 102 ? 6.206 29.277 42.775 1.00 91.25 102 ASP A CA 1
ATOM 801 C C . ASP A 1 102 ? 7.665 28.895 43.109 1.00 91.25 102 ASP A C 1
ATOM 803 O O . ASP A 1 102 ? 8.382 29.659 43.756 1.00 91.25 102 ASP A O 1
ATOM 807 N N . SER A 1 103 ? 8.120 27.716 42.673 1.00 92.56 103 SER A N 1
ATOM 808 C CA . SER A 1 103 ? 9.499 27.235 42.814 1.00 92.56 103 SER A CA 1
ATOM 809 C C . SER A 1 103 ? 10.338 27.445 41.544 1.00 92.56 103 SER A C 1
ATOM 811 O O . SER A 1 103 ? 11.513 27.076 41.526 1.00 92.56 103 SER A O 1
ATOM 813 N N . GLY A 1 104 ? 9.771 28.056 40.498 1.00 90.88 104 GLY A N 1
ATOM 814 C CA . GLY A 1 104 ? 10.433 28.315 39.221 1.00 90.88 104 GLY A CA 1
ATOM 815 C C . GLY A 1 104 ? 10.482 27.116 38.266 1.00 90.88 104 GLY A C 1
ATOM 816 O O . GLY A 1 104 ? 11.234 27.171 37.293 1.00 90.88 104 GLY A O 1
ATOM 817 N N . ASN A 1 105 ? 9.719 26.045 38.512 1.00 93.50 105 ASN A N 1
ATOM 818 C CA . ASN A 1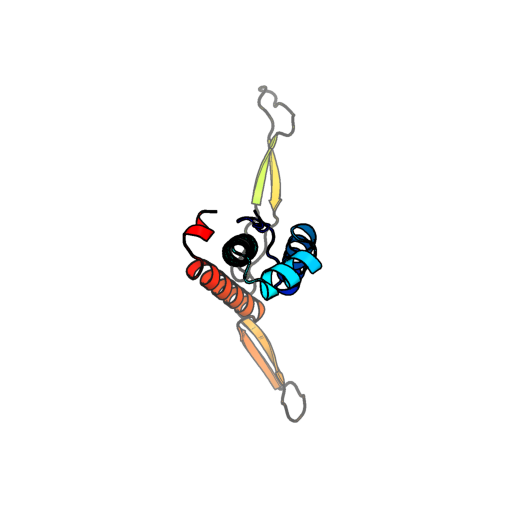 105 ? 9.639 24.886 37.616 1.00 93.50 105 ASN A CA 1
ATOM 819 C C . ASN A 1 105 ? 8.518 25.058 36.577 1.00 93.50 105 ASN A C 1
ATOM 821 O O . ASN A 1 105 ? 7.482 25.637 36.897 1.00 93.50 105 ASN A O 1
ATOM 825 N N . PRO A 1 106 ? 8.676 24.530 35.349 1.00 92.38 106 PRO A N 1
ATOM 826 C CA . PRO A 1 106 ? 7.637 24.589 34.324 1.00 92.38 106 PRO A CA 1
ATOM 827 C C . PRO A 1 106 ? 6.385 23.803 34.726 1.00 92.38 106 PRO A C 1
ATOM 829 O O . PRO A 1 106 ? 6.451 22.623 35.082 1.00 92.38 106 PRO A O 1
ATOM 832 N N . VAL A 1 107 ? 5.232 24.462 34.629 1.00 93.31 107 VAL A N 1
ATOM 833 C CA . VAL A 1 107 ? 3.920 23.858 34.862 1.00 93.31 107 VAL A CA 1
ATOM 834 C C . VAL A 1 107 ? 3.517 23.078 33.620 1.00 93.31 107 VAL A C 1
ATOM 836 O O . VAL A 1 107 ? 3.391 23.629 32.524 1.00 93.31 107 VAL A O 1
ATOM 839 N N . THR A 1 108 ? 3.268 21.789 33.807 1.00 95.06 108 THR A N 1
ATOM 840 C CA . THR A 1 108 ? 2.802 20.890 32.752 1.00 95.06 108 THR A CA 1
ATOM 841 C C . THR A 1 108 ? 1.311 20.611 32.899 1.00 95.06 108 THR A C 1
ATOM 843 O O . THR A 1 108 ? 0.772 20.598 34.007 1.00 95.06 108 THR A O 1
ATOM 846 N N . GLU A 1 109 ? 0.638 20.427 31.767 1.00 94.81 109 GLU A N 1
ATOM 847 C CA . GLU A 1 109 ? -0.736 19.947 31.702 1.00 94.81 109 GLU A CA 1
ATOM 848 C C . GLU A 1 109 ? -0.829 18.673 30.859 1.00 94.81 109 GLU A C 1
ATOM 850 O O . GLU A 1 109 ? -0.196 18.536 29.806 1.00 94.81 109 GLU A O 1
ATOM 855 N N . THR A 1 110 ? -1.691 17.757 31.288 1.00 96.00 110 THR A N 1
ATOM 856 C CA . THR A 1 110 ? -2.011 16.558 30.523 1.00 96.00 110 THR A CA 1
ATOM 857 C C . THR A 1 110 ? -3.031 16.894 29.435 1.00 96.00 110 THR A C 1
ATOM 859 O O . THR A 1 110 ? -4.205 17.141 29.717 1.00 96.00 110 THR A O 1
ATOM 862 N N . VAL A 1 111 ? -2.619 16.835 28.170 1.00 95.50 111 VAL A N 1
ATOM 863 C CA . VAL A 1 111 ? -3.504 17.042 27.016 1.00 95.50 111 VAL A CA 1
ATOM 864 C C . VAL A 1 111 ? -3.875 15.703 26.386 1.00 95.50 111 VAL A C 1
ATOM 866 O O . VAL A 1 111 ? -3.026 14.842 26.151 1.00 95.50 111 VAL A O 1
ATOM 869 N N . VAL A 1 112 ? -5.157 15.519 26.069 1.00 96.06 112 VAL A N 1
ATOM 870 C CA . VAL A 1 112 ? -5.627 14.368 25.287 1.00 96.06 112 VAL A CA 1
ATOM 871 C C . VAL A 1 112 ? -5.232 14.564 23.824 1.00 96.06 112 VAL A C 1
ATOM 873 O O . VAL A 1 112 ? -5.761 15.442 23.146 1.00 96.06 112 VAL A O 1
ATOM 876 N N . VAL A 1 113 ? -4.327 13.723 23.324 1.00 95.75 113 VAL A N 1
ATOM 877 C CA . VAL A 1 113 ? -3.866 13.760 21.925 1.00 95.75 113 VAL A CA 1
ATOM 878 C C . VAL A 1 113 ? -4.711 12.844 21.048 1.00 95.75 113 VAL A C 1
ATOM 880 O O . VAL A 1 113 ? -4.940 13.138 19.875 1.00 95.75 113 VAL A O 1
ATOM 883 N N . GLN A 1 114 ? -5.203 11.732 21.601 1.00 94.56 114 GLN A N 1
ATOM 884 C CA . GLN A 1 114 ? -6.123 10.844 20.895 1.00 94.56 114 GLN A CA 1
ATOM 885 C C . GLN A 1 114 ? -7.199 10.309 21.844 1.00 94.56 114 GLN A C 1
ATOM 887 O O . GLN A 1 114 ? -6.854 9.759 22.891 1.00 94.56 114 GLN A O 1
ATOM 892 N N . PRO A 1 115 ? -8.493 10.408 21.488 1.00 95.69 115 PRO A N 1
ATOM 893 C CA . PRO A 1 115 ? -9.566 9.875 22.316 1.00 95.69 115 PRO A CA 1
ATOM 894 C C . PRO A 1 115 ? -9.541 8.343 22.345 1.00 95.69 115 PRO A C 1
ATOM 896 O O . PRO A 1 115 ? -9.103 7.694 21.384 1.00 95.69 115 PRO A O 1
ATOM 899 N N . ALA A 1 116 ? -10.061 7.772 23.432 1.00 97.00 116 ALA A N 1
ATOM 900 C CA . ALA A 1 116 ? -10.310 6.340 23.516 1.00 97.00 116 ALA A CA 1
ATOM 901 C C . ALA A 1 116 ? -11.353 5.904 22.473 1.00 97.00 116 ALA A C 1
ATOM 903 O O . ALA A 1 116 ? -12.302 6.630 22.178 1.00 97.00 116 ALA A O 1
ATOM 904 N N . ILE A 1 117 ? -11.172 4.703 21.934 1.00 97.06 117 ILE A N 1
ATOM 905 C CA . ILE A 1 117 ? -12.103 4.017 21.040 1.00 97.06 117 ILE A CA 1
ATOM 906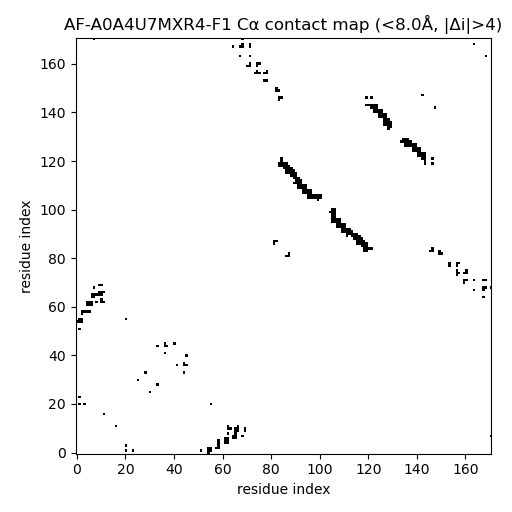 C C . ILE A 1 117 ? -12.429 2.685 21.706 1.00 97.06 117 ILE A C 1
ATOM 908 O O . ILE A 1 117 ? -11.527 1.880 21.939 1.00 97.06 117 ILE A O 1
ATOM 912 N N . ALA A 1 118 ? -13.699 2.460 22.031 1.00 96.81 118 ALA A N 1
ATOM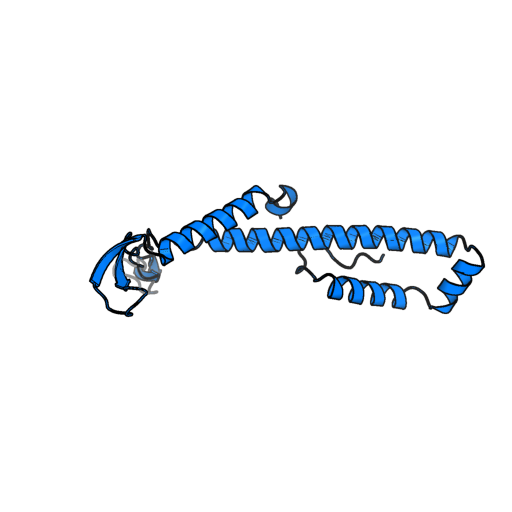 913 C CA . ALA A 1 118 ? -14.131 1.194 22.610 1.00 96.81 118 ALA A CA 1
ATOM 914 C C . ALA A 1 118 ? -14.015 0.051 21.579 1.00 96.81 118 ALA A C 1
ATOM 916 O O . ALA A 1 118 ? -14.226 0.294 20.386 1.00 96.81 118 ALA A O 1
ATOM 917 N N . PRO A 1 119 ? -13.695 -1.182 22.011 1.00 97.62 119 PRO A N 1
ATOM 918 C CA . PRO A 1 119 ? -13.787 -2.350 21.143 1.00 97.62 119 PRO A CA 1
ATOM 919 C C . PRO A 1 119 ? -15.228 -2.555 20.668 1.00 97.62 119 PRO A C 1
ATOM 921 O O . PRO A 1 119 ? -16.183 -2.311 21.411 1.00 97.62 119 PRO A O 1
ATOM 924 N N . LEU A 1 120 ? -15.381 -3.037 19.437 1.00 98.00 120 LEU A N 1
ATOM 925 C CA . LEU A 1 120 ? -16.672 -3.522 18.962 1.00 98.00 120 LEU A CA 1
ATOM 926 C C . LEU A 1 120 ? -17.069 -4.803 19.718 1.00 98.00 120 LEU A C 1
ATOM 928 O O . LEU A 1 120 ? -16.191 -5.587 20.087 1.00 98.00 120 LEU A O 1
ATOM 932 N N . PRO A 1 121 ? -18.375 -5.049 19.932 1.00 97.75 121 PRO A N 1
ATOM 933 C CA . PRO A 1 121 ? -18.827 -6.309 20.509 1.00 97.75 121 PRO A CA 1
ATOM 934 C C . PRO A 1 121 ? -18.456 -7.467 19.576 1.00 97.75 121 PRO A C 1
ATOM 936 O O . PRO A 1 121 ? -18.545 -7.324 18.355 1.00 97.75 121 PRO A O 1
ATOM 939 N N . ALA A 1 122 ? -18.040 -8.598 20.154 1.00 97.44 122 ALA A N 1
ATOM 940 C CA . ALA A 1 122 ? -17.607 -9.777 19.399 1.00 97.44 122 ALA A CA 1
ATOM 941 C C . ALA A 1 122 ? -18.738 -10.372 18.547 1.00 97.44 122 ALA A C 1
ATOM 943 O O . ALA A 1 122 ? -18.507 -10.811 17.421 1.00 97.44 122 ALA A O 1
ATOM 944 N N . GLU A 1 123 ? -19.960 -10.326 19.070 1.00 97.94 123 GLU A N 1
ATOM 945 C CA . GLU A 1 123 ? -21.166 -10.792 18.402 1.00 97.94 123 GLU A CA 1
ATOM 946 C C . GLU A 1 123 ? -22.228 -9.691 18.400 1.00 97.94 123 GLU A C 1
ATOM 948 O O . GLU A 1 123 ? -22.250 -8.825 19.279 1.00 97.94 123 GLU A O 1
ATOM 953 N N . ILE A 1 124 ? -23.104 -9.726 17.402 1.00 97.75 124 ILE A N 1
ATOM 954 C CA . ILE A 1 124 ? -24.260 -8.840 17.281 1.00 97.75 124 ILE A CA 1
ATOM 955 C C . ILE A 1 124 ? -25.521 -9.669 17.066 1.00 97.75 124 ILE A C 1
ATOM 957 O O . ILE A 1 124 ? -25.462 -10.771 16.523 1.00 97.75 124 ILE A O 1
ATOM 961 N N . GLU A 1 125 ? -26.665 -9.119 17.461 1.00 97.31 125 GLU A N 1
ATOM 962 C CA . GLU A 1 125 ? -27.957 -9.711 17.132 1.00 97.31 125 GLU A CA 1
ATOM 963 C C . GLU A 1 125 ? -28.297 -9.460 15.660 1.00 97.31 125 GLU A C 1
ATOM 965 O O . GLU A 1 125 ? -28.308 -8.319 15.189 1.00 97.31 125 GLU A O 1
ATOM 970 N N . GLN A 1 126 ? -28.617 -10.531 14.942 1.00 95.69 126 GLN A N 1
ATOM 971 C CA . GLN A 1 126 ? -29.117 -10.499 13.577 1.00 95.69 126 GLN A CA 1
ATOM 972 C C . GLN A 1 126 ? -30.534 -11.075 13.529 1.00 95.69 126 GLN A C 1
ATOM 974 O O . GLN A 1 126 ? -30.832 -12.097 14.143 1.00 95.69 126 GLN A O 1
ATOM 979 N N . ALA A 1 127 ? -31.430 -10.412 12.796 1.00 95.12 127 ALA A N 1
ATOM 980 C CA . ALA A 1 127 ? -32.794 -10.890 12.600 1.00 95.12 127 ALA A CA 1
ATOM 981 C C . ALA A 1 127 ? -32.827 -12.118 11.679 1.00 95.12 127 ALA A C 1
ATOM 983 O O . ALA A 1 127 ? -32.268 -12.094 10.581 1.00 95.12 127 ALA A O 1
ATOM 984 N N . ILE A 1 128 ? -33.563 -13.150 12.093 1.00 95.12 128 ILE A N 1
ATOM 985 C CA . ILE A 1 128 ? -33.854 -14.317 11.258 1.00 95.12 128 ILE A CA 1
ATOM 986 C C . ILE A 1 128 ? -35.089 -13.987 10.419 1.00 95.12 128 ILE A C 1
ATOM 988 O O . ILE A 1 128 ? -36.183 -13.820 10.966 1.00 95.12 128 ILE A O 1
ATOM 992 N N . ILE A 1 129 ? -34.909 -13.879 9.101 1.00 94.94 129 ILE A N 1
ATOM 993 C CA . ILE A 1 129 ? -35.968 -13.556 8.138 1.00 94.94 129 ILE A CA 1
ATOM 994 C C . ILE A 1 129 ? -36.341 -14.813 7.348 1.00 94.94 129 ILE A C 1
ATOM 996 O O . ILE A 1 129 ? -35.477 -15.455 6.751 1.00 94.94 129 ILE A O 1
ATOM 1000 N N . LEU A 1 130 ? -37.632 -15.146 7.299 1.00 93.00 130 LEU A N 1
ATOM 1001 C CA . LEU A 1 130 ? -38.134 -16.214 6.437 1.00 93.00 130 LEU A CA 1
ATOM 1002 C C . LEU A 1 130 ? -38.007 -15.807 4.961 1.00 93.00 130 LEU A C 1
ATOM 1004 O O . LEU A 1 130 ? -38.604 -14.803 4.572 1.00 93.00 130 LEU A O 1
ATOM 1008 N N . PRO A 1 131 ? -37.313 -16.582 4.109 1.00 92.31 131 PRO A N 1
ATOM 1009 C CA . PRO A 1 131 ? -37.109 -16.208 2.709 1.00 92.31 131 PRO A CA 1
ATOM 1010 C C . PRO A 1 131 ? -38.416 -16.180 1.901 1.00 92.31 131 PRO A C 1
ATOM 1012 O O . PRO A 1 131 ? -38.570 -15.341 1.021 1.00 92.31 131 PRO A O 1
ATOM 1015 N N . GLU A 1 132 ? -39.373 -17.051 2.233 1.00 92.75 132 GLU A N 1
ATOM 1016 C CA . GLU A 1 132 ? -40.658 -17.175 1.526 1.00 92.75 132 GLU A CA 1
ATOM 1017 C C . GLU A 1 132 ? -41.630 -16.021 1.821 1.00 92.75 132 GLU A C 1
ATOM 1019 O O . GLU A 1 132 ? -42.436 -15.646 0.973 1.00 92.75 132 GLU A O 1
ATOM 1024 N N . THR A 1 133 ? -41.593 -15.468 3.038 1.00 93.38 133 THR A N 1
ATOM 1025 C CA . THR A 1 133 ? -42.599 -14.498 3.513 1.00 93.38 133 THR A CA 1
ATOM 1026 C C . THR A 1 133 ? -42.017 -13.141 3.893 1.00 93.38 133 THR A C 1
ATOM 1028 O O . THR A 1 133 ? -42.771 -12.190 4.082 1.00 93.38 133 THR A O 1
ATOM 1031 N N . GLY A 1 134 ? -40.696 -13.035 4.049 1.00 92.75 134 GLY A N 1
ATOM 1032 C CA . GLY A 1 134 ? -40.020 -11.847 4.571 1.00 92.75 134 GLY A CA 1
ATOM 1033 C C . GLY A 1 134 ? -40.304 -11.562 6.051 1.00 92.75 134 GLY A C 1
ATOM 1034 O O . GLY A 1 134 ? -39.883 -10.526 6.560 1.00 92.75 134 GLY A O 1
ATOM 1035 N N . ALA A 1 135 ? -41.019 -12.445 6.755 1.00 93.56 135 ALA A N 1
ATOM 1036 C CA . ALA A 1 135 ? -41.357 -12.243 8.157 1.00 93.56 135 ALA A CA 1
ATOM 1037 C C . ALA A 1 135 ? -40.161 -12.562 9.065 1.00 93.56 135 ALA A C 1
ATOM 1039 O O . ALA A 1 135 ? -39.487 -13.579 8.886 1.00 93.56 135 ALA A O 1
ATOM 1040 N N . GLN A 1 136 ? -39.931 -11.717 10.070 1.00 95.12 136 GLN A N 1
ATOM 1041 C CA . GLN A 1 136 ? -38.955 -11.989 11.120 1.00 95.12 136 GLN A CA 1
ATOM 1042 C C . GLN A 1 136 ? -39.508 -13.037 12.094 1.00 95.12 136 GLN A C 1
ATOM 1044 O O . GLN A 1 136 ? -40.585 -12.851 12.658 1.00 95.12 136 GLN A O 1
ATOM 1049 N N . THR A 1 137 ? -38.765 -14.120 12.319 1.00 94.38 137 THR A N 1
ATOM 1050 C CA . THR A 1 137 ? -39.160 -15.210 13.235 1.00 94.38 137 THR A CA 1
ATOM 1051 C C . THR A 1 137 ? -38.369 -15.240 14.536 1.00 94.38 137 THR A C 1
ATOM 1053 O O . THR A 1 137 ? -38.705 -16.005 15.436 1.00 94.38 137 THR A O 1
ATOM 1056 N N . GLY A 1 138 ? -37.325 -14.422 14.648 1.00 94.19 138 GLY A N 1
ATOM 1057 C CA . GLY A 1 138 ? -36.482 -14.339 15.834 1.00 94.19 138 GLY A CA 1
ATOM 1058 C C . GLY A 1 138 ? -35.209 -13.544 15.578 1.00 94.19 138 GLY A C 1
ATOM 1059 O O . GLY A 1 138 ? -35.113 -12.793 14.600 1.00 94.19 138 GLY A O 1
ATOM 1060 N N . THR A 1 139 ? -34.238 -13.727 16.465 1.00 96.69 139 THR A N 1
ATOM 1061 C CA . THR A 1 139 ? -32.874 -13.213 16.345 1.00 96.69 139 THR A CA 1
ATOM 1062 C C . THR A 1 139 ? -31.874 -14.324 16.647 1.00 96.69 139 THR A C 1
ATOM 1064 O O . THR A 1 139 ? -32.186 -15.284 17.353 1.00 96.69 139 THR A O 1
ATOM 1067 N N . GLU A 1 140 ? -30.675 -14.199 16.096 1.00 96.25 140 GLU A N 1
ATOM 1068 C CA . GLU A 1 140 ? -29.516 -15.028 16.413 1.00 96.25 140 GLU A CA 1
ATOM 1069 C C . GLU A 1 140 ? -28.307 -14.143 16.718 1.00 96.25 140 GLU A C 1
ATOM 1071 O O . GLU A 1 140 ? -28.223 -13.010 16.242 1.00 96.25 140 GLU A O 1
ATOM 1076 N N . MET A 1 141 ? -27.374 -14.658 17.518 1.00 97.75 141 MET A N 1
ATOM 1077 C CA . MET A 1 141 ? -26.078 -14.016 17.724 1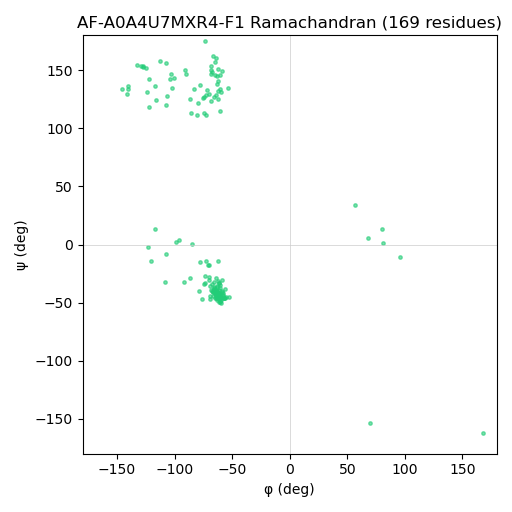.00 97.75 141 MET A CA 1
ATOM 1078 C C . MET A 1 141 ? -25.126 -14.476 16.627 1.00 97.75 141 MET A C 1
ATOM 1080 O O . MET A 1 141 ? -24.922 -15.675 16.441 1.00 97.75 141 MET A O 1
ATOM 1084 N N . VAL A 1 142 ? -24.536 -13.522 15.914 1.00 97.31 142 VAL A N 1
ATOM 1085 C CA . VAL A 1 142 ? -23.537 -13.784 14.873 1.00 97.31 142 VAL A CA 1
ATOM 1086 C C . VAL A 1 142 ? -22.268 -13.004 15.156 1.00 97.31 142 VAL A C 1
ATOM 1088 O O . VAL A 1 142 ? -22.316 -11.921 15.741 1.00 97.31 142 VAL A O 1
ATOM 1091 N N . ALA A 1 143 ? -21.127 -13.521 14.699 1.00 97.94 143 ALA A N 1
ATOM 1092 C CA . ALA A 1 143 ? -19.867 -12.791 14.756 1.00 97.94 143 ALA A CA 1
ATOM 1093 C C . ALA A 1 143 ? -20.020 -11.419 14.091 1.00 97.94 143 ALA A C 1
ATOM 1095 O O . ALA A 1 143 ? -20.583 -11.304 13.001 1.00 97.94 143 ALA A O 1
ATOM 1096 N N . ASN A 1 144 ? -19.507 -10.378 14.743 1.00 98.00 144 ASN A N 1
ATOM 1097 C CA . ASN A 1 144 ? -19.641 -9.014 14.259 1.00 98.00 144 ASN A CA 1
ATOM 1098 C C . ASN A 1 144 ? -18.979 -8.869 12.874 1.00 98.00 144 ASN A C 1
ATOM 1100 O O . ASN A 1 144 ? -17.749 -8.965 12.781 1.00 98.00 144 ASN A O 1
ATOM 1104 N N . PRO A 1 145 ? -19.747 -8.588 11.801 1.00 97.31 145 PRO A N 1
ATOM 1105 C CA . PRO A 1 145 ? -19.211 -8.555 10.443 1.00 97.31 145 PRO A CA 1
ATOM 1106 C C . PRO A 1 145 ? -18.078 -7.543 10.259 1.00 97.31 145 PRO A C 1
ATOM 1108 O O . PRO A 1 145 ? -17.165 -7.783 9.473 1.00 97.31 145 PRO A O 1
ATOM 1111 N N . ALA A 1 146 ? -18.089 -6.439 11.015 1.00 97.69 146 ALA A N 1
ATOM 1112 C CA . ALA A 1 146 ? -17.027 -5.440 10.961 1.00 97.69 146 ALA A CA 1
ATOM 1113 C C . ALA A 1 146 ? -15.702 -5.962 11.541 1.00 97.69 146 ALA A C 1
ATOM 1115 O O . ALA A 1 146 ? -14.640 -5.642 11.011 1.00 97.69 146 ALA A O 1
ATOM 1116 N N . ILE A 1 147 ? -15.749 -6.789 12.594 1.00 98.31 147 ILE A N 1
ATOM 1117 C CA . ILE A 1 147 ? -14.551 -7.441 13.147 1.00 98.31 147 ILE A CA 1
ATOM 1118 C C . ILE A 1 147 ? -14.025 -8.483 12.160 1.00 98.31 147 ILE A C 1
ATOM 1120 O O . ILE A 1 147 ? -12.836 -8.480 11.853 1.00 98.31 147 ILE A O 1
ATOM 1124 N N . VAL A 1 148 ? -14.910 -9.325 11.617 1.00 98.31 148 VAL A N 1
ATOM 1125 C CA . VAL A 1 148 ? -14.537 -10.350 10.629 1.00 98.31 148 VAL A CA 1
ATOM 1126 C C . VAL A 1 148 ? -13.872 -9.709 9.409 1.00 98.31 148 VAL A C 1
ATOM 1128 O O . VAL A 1 148 ? -12.842 -10.188 8.933 1.00 98.31 148 VAL A O 1
ATOM 1131 N N . GLN A 1 149 ? -14.421 -8.593 8.924 1.00 98.25 149 GLN A N 1
ATOM 1132 C CA . GLN A 1 149 ? -13.828 -7.839 7.826 1.00 98.25 149 GLN A CA 1
ATOM 1133 C C . GLN A 1 149 ? -12.468 -7.228 8.205 1.00 98.25 149 GLN A C 1
ATOM 1135 O O . GLN A 1 149 ? -11.520 -7.360 7.429 1.00 98.25 149 GLN A O 1
ATOM 1140 N N . ASP A 1 150 ? -12.342 -6.594 9.378 1.00 98.50 150 ASP A N 1
ATOM 1141 C CA . ASP A 1 150 ? -11.068 -6.022 9.845 1.00 98.50 150 ASP A CA 1
ATOM 1142 C C . ASP A 1 150 ? -9.968 -7.092 9.911 1.00 98.50 150 ASP A C 1
ATOM 1144 O O . ASP A 1 150 ? -8.867 -6.895 9.395 1.00 98.50 150 ASP A O 1
ATOM 1148 N N . GLU A 1 151 ? -10.268 -8.258 10.480 1.00 98.12 151 GLU A N 1
ATOM 1149 C CA . GLU A 1 151 ? -9.324 -9.372 10.574 1.00 98.12 151 GLU A CA 1
ATOM 1150 C C . GLU A 1 151 ? -8.921 -9.916 9.202 1.00 98.12 151 GLU A C 1
ATOM 1152 O O . GLU A 1 151 ? -7.731 -10.148 8.966 1.00 98.12 151 GLU A O 1
ATOM 1157 N N . ALA A 1 152 ? -9.874 -10.058 8.277 1.00 98.38 152 ALA A N 1
ATOM 1158 C CA . ALA A 1 152 ? -9.600 -10.502 6.914 1.00 98.38 152 ALA A CA 1
ATOM 1159 C C . ALA A 1 152 ? -8.690 -9.517 6.160 1.00 98.38 152 ALA A C 1
ATOM 1161 O O . ALA A 1 152 ? -7.700 -9.923 5.546 1.00 98.38 152 ALA A O 1
ATOM 1162 N N . GLU A 1 153 ? -8.969 -8.215 6.240 1.00 98.38 153 GLU A N 1
ATOM 1163 C CA . GLU A 1 153 ? -8.141 -7.173 5.625 1.00 98.38 153 GLU A CA 1
ATOM 1164 C C . GLU A 1 153 ? -6.734 -7.125 6.232 1.00 98.38 153 GLU A C 1
ATOM 1166 O O . GLU A 1 153 ? -5.740 -6.956 5.521 1.00 98.38 153 GLU A O 1
ATOM 1171 N N . ARG A 1 154 ? -6.627 -7.309 7.550 1.00 98.44 154 ARG A N 1
ATOM 1172 C CA . ARG A 1 154 ? -5.341 -7.389 8.243 1.00 98.44 154 ARG A CA 1
ATOM 1173 C C . ARG A 1 154 ? -4.554 -8.638 7.857 1.00 98.44 154 ARG A C 1
ATOM 1175 O O . ARG A 1 154 ? -3.345 -8.542 7.660 1.00 98.44 154 ARG A O 1
ATOM 1182 N N . ALA A 1 155 ? -5.208 -9.786 7.722 1.00 98.56 155 ALA A N 1
ATOM 1183 C CA . ALA A 1 155 ? -4.569 -11.003 7.233 1.00 98.56 155 ALA A CA 1
ATOM 1184 C C . ALA A 1 155 ? -4.064 -10.823 5.792 1.00 98.56 155 ALA A C 1
ATOM 1186 O O . ALA A 1 155 ? -2.924 -11.177 5.489 1.00 98.56 155 ALA A O 1
ATOM 1187 N N . ALA A 1 156 ? -4.858 -10.185 4.925 1.00 98.56 156 ALA A N 1
ATOM 1188 C CA . ALA A 1 156 ? -4.445 -9.854 3.563 1.00 98.56 156 ALA A CA 1
ATOM 1189 C C . ALA A 1 156 ? -3.234 -8.901 3.538 1.00 98.56 156 ALA A C 1
ATOM 1191 O O . ALA A 1 156 ? -2.284 -9.129 2.790 1.00 98.56 156 ALA A O 1
ATOM 1192 N N . ALA A 1 157 ? -3.220 -7.869 4.389 1.00 98.69 157 ALA A N 1
ATOM 1193 C CA . ALA A 1 157 ? -2.077 -6.965 4.522 1.00 98.69 157 ALA A CA 1
ATOM 1194 C C . ALA A 1 157 ? -0.815 -7.695 5.016 1.00 98.69 157 ALA A C 1
ATOM 1196 O O . ALA A 1 157 ? 0.274 -7.475 4.484 1.00 98.69 157 ALA A O 1
ATOM 1197 N N . GLN A 1 158 ? -0.951 -8.607 5.983 1.00 98.62 158 GLN A N 1
ATOM 1198 C CA . GLN A 1 158 ? 0.172 -9.425 6.441 1.00 98.62 158 GLN A CA 1
ATOM 1199 C C . GLN A 1 158 ? 0.728 -10.299 5.308 1.00 98.62 158 GLN A C 1
ATOM 1201 O O . GLN A 1 158 ? 1.936 -10.315 5.097 1.00 98.62 158 GLN A O 1
ATOM 1206 N N . ALA A 1 159 ? -0.136 -10.931 4.508 1.00 98.69 159 ALA A N 1
ATOM 1207 C CA . ALA A 1 159 ? 0.292 -11.733 3.363 1.00 98.69 159 ALA A CA 1
ATOM 1208 C C . ALA A 1 159 ? 1.077 -10.911 2.322 1.00 98.69 159 ALA A C 1
ATOM 1210 O O . ALA A 1 159 ? 2.062 -11.399 1.765 1.00 98.69 159 ALA A O 1
ATOM 1211 N N . VAL A 1 160 ? 0.694 -9.647 2.089 1.00 98.69 160 VAL A N 1
ATOM 1212 C CA . VAL A 1 160 ? 1.463 -8.728 1.230 1.00 98.69 160 VAL A CA 1
ATOM 1213 C C . VAL A 1 160 ? 2.858 -8.486 1.806 1.00 98.69 160 VAL A C 1
ATOM 1215 O O . VAL A 1 160 ? 3.841 -8.570 1.070 1.00 98.69 160 VAL A O 1
ATOM 1218 N N . ILE A 1 161 ? 2.970 -8.214 3.108 1.00 98.69 161 ILE A N 1
ATOM 1219 C CA . ILE A 1 161 ? 4.263 -8.015 3.780 1.00 98.69 161 ILE A CA 1
ATOM 1220 C C . ILE A 1 161 ? 5.123 -9.273 3.677 1.00 98.69 161 ILE A C 1
ATOM 1222 O O . ILE A 1 161 ? 6.298 -9.181 3.321 1.00 98.69 161 ILE A O 1
ATOM 1226 N N . ASP A 1 162 ? 4.555 -10.446 3.928 1.00 98.56 162 ASP A N 1
ATOM 1227 C CA . ASP A 1 162 ? 5.290 -11.709 3.907 1.00 98.56 162 ASP A CA 1
ATOM 1228 C C . ASP A 1 162 ? 5.824 -12.012 2.500 1.00 98.56 162 ASP A C 1
ATOM 1230 O O . ASP A 1 162 ? 7.009 -12.313 2.346 1.00 98.56 162 ASP A O 1
ATOM 1234 N N . ALA A 1 163 ? 4.999 -11.805 1.468 1.00 98.25 163 ALA A N 1
ATOM 1235 C CA . ALA A 1 163 ? 5.371 -11.986 0.064 1.00 98.25 163 ALA A CA 1
ATOM 1236 C C . ALA A 1 163 ? 6.309 -10.895 -0.495 1.00 98.25 163 ALA A C 1
ATOM 1238 O O . ALA A 1 163 ? 6.877 -11.065 -1.576 1.00 98.25 163 ALA A O 1
ATOM 1239 N N . THR A 1 164 ? 6.478 -9.767 0.203 1.00 98.62 164 THR A N 1
ATOM 1240 C CA . THR A 1 164 ? 7.306 -8.654 -0.283 1.00 98.62 164 THR A CA 1
ATOM 1241 C C . THR A 1 164 ? 8.803 -9.028 -0.261 1.00 98.62 164 THR A C 1
ATOM 1243 O O . THR A 1 164 ? 9.307 -9.457 0.786 1.00 98.62 164 THR A O 1
ATOM 1246 N N . PRO A 1 165 ? 9.550 -8.834 -1.371 1.00 98.44 165 PRO A N 1
ATOM 1247 C CA . PRO A 1 165 ? 10.983 -9.124 -1.436 1.00 98.44 165 PRO A CA 1
ATOM 1248 C C . PRO A 1 165 ? 11.822 -8.333 -0.413 1.00 98.44 165 PRO A C 1
ATOM 1250 O O . PRO A 1 165 ? 11.495 -7.179 -0.117 1.00 98.44 165 PRO A O 1
ATOM 1253 N N . PRO A 1 166 ? 12.950 -8.884 0.084 1.00 98.12 166 PRO A N 1
ATOM 1254 C CA . PRO A 1 166 ? 13.818 -8.193 1.042 1.00 98.12 166 PRO A CA 1
ATOM 1255 C C . PRO A 1 166 ? 14.324 -6.830 0.557 1.00 98.12 166 PRO A C 1
ATOM 1257 O O . PRO A 1 166 ? 14.370 -5.885 1.338 1.00 98.12 166 PRO A O 1
ATOM 1260 N N . GLU A 1 167 ? 14.648 -6.701 -0.734 1.00 97.75 167 GLU A N 1
ATOM 1261 C CA . GLU A 1 167 ? 15.115 -5.429 -1.302 1.00 97.75 167 GLU A CA 1
ATOM 1262 C C . GLU A 1 167 ? 14.059 -4.316 -1.247 1.00 97.75 167 GLU A C 1
ATOM 1264 O O . GLU A 1 167 ? 14.413 -3.148 -1.146 1.00 97.75 167 GLU A O 1
ATOM 1269 N N . VAL A 1 168 ? 12.770 -4.668 -1.291 1.00 98.50 168 VAL A N 1
ATOM 1270 C CA . VAL A 1 168 ? 11.666 -3.708 -1.171 1.00 98.50 168 VAL A CA 1
ATOM 1271 C C . VAL A 1 168 ? 11.456 -3.336 0.295 1.00 98.50 168 VAL A C 1
ATOM 1273 O O . VAL A 1 168 ? 11.232 -2.173 0.607 1.00 98.50 168 VAL A O 1
ATOM 1276 N N . LYS A 1 169 ? 11.567 -4.310 1.211 1.00 98.00 169 LYS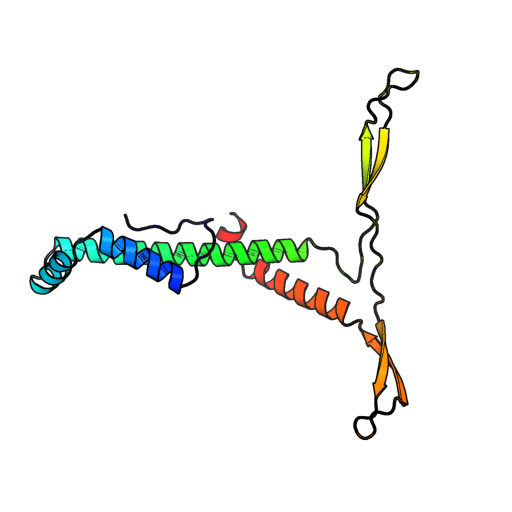 A N 1
ATOM 1277 C CA . LYS A 1 169 ? 11.449 -4.083 2.664 1.00 98.00 169 LYS A CA 1
ATOM 1278 C C . LYS A 1 169 ? 12.535 -3.153 3.207 1.00 98.00 169 LYS A C 1
ATOM 1280 O O . LYS A 1 169 ? 12.290 -2.454 4.184 1.00 98.00 169 LYS A O 1
ATOM 1285 N N . ALA A 1 170 ? 13.719 -3.177 2.596 1.00 97.38 170 ALA A N 1
ATOM 1286 C CA . ALA A 1 170 ? 14.877 -2.382 2.995 1.00 97.38 170 ALA A CA 1
ATOM 1287 C C . ALA A 1 170 ? 14.898 -0.951 2.414 1.00 97.38 170 ALA A C 1
ATOM 1289 O O . ALA A 1 170 ? 15.864 -0.232 2.668 1.00 97.38 170 ALA A O 1
ATOM 1290 N N . PHE A 1 171 ? 13.883 -0.555 1.633 1.00 96.50 171 PHE A N 1
ATOM 1291 C CA . PHE A 1 171 ? 13.799 0.742 0.950 1.00 96.50 171 PHE A CA 1
ATOM 1292 C C . PHE A 1 171 ? 12.833 1.725 1.628 1.00 96.50 171 PHE A C 1
ATOM 1294 O O . PHE A 1 171 ? 13.261 2.864 1.907 1.00 96.50 171 PHE A O 1
#